Protein AF-A0A2D7MI62-F1 (afdb_monomer_lite)

Structure (mmCIF, N/CA/C/O backbone):
data_AF-A0A2D7MI62-F1
#
_entry.id   AF-A0A2D7MI62-F1
#
loop_
_atom_site.group_PDB
_atom_site.id
_atom_site.type_symbol
_atom_site.label_atom_id
_atom_site.label_alt_id
_atom_site.label_comp_id
_atom_site.label_asym_id
_atom_site.label_entity_id
_atom_site.label_seq_id
_atom_site.pdbx_PDB_ins_code
_atom_site.Cartn_x
_atom_site.Cartn_y
_atom_site.Cartn_z
_atom_site.occupancy
_atom_site.B_iso_or_equiv
_atom_site.auth_seq_id
_atom_site.auth_comp_id
_atom_site.auth_asym_id
_atom_site.auth_atom_id
_atom_site.pdbx_PDB_model_num
ATOM 1 N N . MET A 1 1 ? 7.549 -3.459 0.057 1.00 84.12 1 MET A N 1
ATOM 2 C CA . MET A 1 1 ? 6.154 -3.933 0.169 1.00 84.12 1 MET A CA 1
ATOM 3 C C . MET A 1 1 ? 5.365 -2.969 1.034 1.00 84.12 1 MET A C 1
ATOM 5 O O . MET A 1 1 ? 5.893 -2.497 2.030 1.00 84.12 1 MET A O 1
ATOM 9 N N . ILE A 1 2 ? 4.125 -2.670 0.665 1.00 87.31 2 ILE A N 1
ATOM 10 C CA . ILE A 1 2 ? 3.230 -1.796 1.426 1.00 87.31 2 ILE A CA 1
ATOM 11 C C . ILE A 1 2 ? 1.887 -2.499 1.558 1.00 87.31 2 ILE A C 1
ATOM 13 O O . ILE A 1 2 ? 1.362 -2.999 0.566 1.00 87.31 2 ILE A O 1
ATOM 17 N N . ARG A 1 3 ? 1.355 -2.565 2.777 1.00 91.69 3 ARG A N 1
ATOM 18 C CA . ARG A 1 3 ? 0.050 -3.156 3.072 1.00 91.69 3 ARG A CA 1
ATOM 19 C C . ARG A 1 3 ? -0.947 -2.050 3.372 1.00 91.69 3 ARG A C 1
ATOM 21 O O . ARG A 1 3 ? -0.690 -1.184 4.212 1.00 91.69 3 ARG A O 1
ATOM 28 N N . PHE A 1 4 ? -2.104 -2.135 2.734 1.00 93.25 4 PHE A N 1
ATOM 29 C CA . PHE A 1 4 ? -3.245 -1.250 2.914 1.00 93.25 4 PHE A CA 1
ATOM 30 C C . PHE A 1 4 ? -4.437 -2.068 3.388 1.00 93.25 4 PHE A C 1
ATOM 32 O O . PHE A 1 4 ? -4.632 -3.193 2.929 1.00 93.25 4 PHE A O 1
ATOM 39 N N . LYS A 1 5 ? -5.244 -1.483 4.270 1.00 95.50 5 LYS A N 1
ATOM 40 C CA . LYS A 1 5 ? -6.493 -2.083 4.728 1.00 95.50 5 LYS A CA 1
ATOM 41 C C . LYS A 1 5 ? -7.658 -1.184 4.326 1.00 95.50 5 LYS A C 1
ATOM 43 O O . LYS A 1 5 ? -8.025 -0.301 5.099 1.00 95.50 5 LYS A O 1
ATOM 48 N N . PRO A 1 6 ? -8.200 -1.310 3.104 1.00 96.19 6 PRO A N 1
ATOM 49 C CA . PRO A 1 6 ? -9.331 -0.496 2.680 1.00 96.19 6 PRO A CA 1
ATOM 50 C C . PRO A 1 6 ? -10.550 -0.753 3.560 1.00 96.19 6 PRO A C 1
ATOM 52 O O . PRO A 1 6 ? -10.753 -1.860 4.059 1.00 96.19 6 PRO A O 1
ATOM 55 N N . LYS A 1 7 ? -11.392 0.259 3.745 1.00 96.19 7 LYS A N 1
ATOM 56 C CA . LYS A 1 7 ? -12.731 0.061 4.302 1.00 96.19 7 LYS A CA 1
ATOM 57 C C . LYS A 1 7 ? -13.537 -0.842 3.356 1.00 96.19 7 LYS A C 1
ATOM 59 O O . LYS A 1 7 ? -13.374 -0.696 2.141 1.00 96.19 7 LYS A O 1
ATOM 64 N N . PRO A 1 8 ? -14.390 -1.754 3.856 1.00 94.94 8 PRO A N 1
ATOM 65 C CA . PRO A 1 8 ? -15.109 -2.704 3.005 1.00 94.94 8 PRO A CA 1
ATOM 66 C C . PRO A 1 8 ? -15.910 -2.030 1.881 1.00 94.94 8 PRO A C 1
ATOM 68 O O . PRO A 1 8 ? -15.883 -2.488 0.745 1.00 94.94 8 PRO A O 1
ATOM 71 N N . GLU A 1 9 ? -16.539 -0.888 2.163 1.00 96.06 9 GLU A N 1
ATOM 72 C CA . GLU A 1 9 ? -17.305 -0.084 1.201 1.00 96.06 9 GLU A CA 1
ATOM 73 C C . GLU A 1 9 ? -16.449 0.598 0.116 1.00 96.06 9 GLU A C 1
ATOM 75 O O . GLU A 1 9 ? -16.969 1.140 -0.860 1.00 96.06 9 GLU A O 1
ATOM 80 N N . HIS A 1 10 ? -15.130 0.596 0.286 1.00 95.88 10 HIS A N 1
ATOM 81 C CA . HIS A 1 10 ? -14.167 1.232 -0.605 1.00 95.88 10 HIS A CA 1
ATOM 82 C C . HIS A 1 10 ? -13.155 0.251 -1.195 1.00 95.88 10 HIS A C 1
ATOM 84 O O . HIS A 1 10 ? -12.302 0.684 -1.969 1.00 95.88 10 HIS A O 1
ATOM 90 N N . TYR A 1 11 ? -13.248 -1.040 -0.866 1.00 95.19 11 TYR A N 1
ATOM 91 C CA . TYR A 1 11 ? -12.254 -2.042 -1.242 1.00 95.19 11 TYR A CA 1
ATOM 92 C C . TYR A 1 11 ? -12.056 -2.122 -2.756 1.00 95.19 11 TYR A C 1
ATOM 94 O O . TYR A 1 11 ? -10.948 -1.897 -3.240 1.00 95.19 11 TYR A O 1
ATOM 102 N N . ASP A 1 12 ? -13.135 -2.352 -3.507 1.00 94.56 12 ASP A N 1
ATOM 103 C CA . ASP A 1 12 ? -13.064 -2.515 -4.963 1.00 94.56 12 ASP A CA 1
ATOM 104 C C . ASP A 1 12 ? -12.540 -1.255 -5.653 1.00 94.56 12 ASP A C 1
ATOM 106 O O . ASP A 1 12 ? -11.710 -1.327 -6.559 1.00 94.56 12 ASP A O 1
ATOM 110 N N . LYS A 1 13 ? -12.974 -0.083 -5.176 1.00 95.25 13 LYS A N 1
ATOM 111 C CA . LYS A 1 13 ? -12.503 1.204 -5.689 1.00 95.25 13 LYS A CA 1
ATOM 112 C C . LYS A 1 13 ? -11.015 1.402 -5.404 1.00 95.25 13 LYS A C 1
ATOM 114 O O . LYS A 1 13 ? -10.271 1.788 -6.295 1.00 95.25 13 LYS A O 1
ATOM 119 N N . PHE A 1 14 ? -10.570 1.124 -4.180 1.00 94.12 14 PHE A N 1
ATOM 120 C CA . PHE A 1 14 ? -9.163 1.260 -3.814 1.00 94.12 14 PHE A CA 1
ATOM 121 C C . PHE A 1 14 ? -8.283 0.301 -4.621 1.00 94.12 14 PHE A C 1
ATOM 123 O O . PHE A 1 14 ? -7.223 0.692 -5.102 1.00 94.12 14 PHE A O 1
ATOM 130 N N . LEU A 1 15 ? -8.725 -0.946 -4.805 1.00 93.62 15 LEU A N 1
ATOM 131 C CA . LEU A 1 15 ? -8.015 -1.917 -5.629 1.00 93.62 15 LEU A CA 1
ATOM 132 C C . LEU A 1 15 ? -7.923 -1.449 -7.088 1.00 93.62 15 LEU A C 1
ATOM 134 O O . LEU A 1 15 ? -6.845 -1.526 -7.674 1.00 93.62 15 LEU A O 1
ATOM 138 N N . ALA A 1 16 ? -9.011 -0.924 -7.657 1.00 93.81 16 ALA A N 1
ATOM 139 C CA . ALA A 1 16 ? -9.008 -0.362 -9.006 1.00 93.81 16 ALA A CA 1
ATOM 140 C C . ALA A 1 16 ? -8.012 0.802 -9.141 1.00 93.81 16 ALA A C 1
ATOM 142 O O . ALA A 1 16 ? -7.204 0.794 -10.067 1.00 93.81 16 ALA A O 1
ATOM 143 N N . ASP A 1 17 ? -7.990 1.731 -8.183 1.00 92.50 17 ASP A N 1
ATOM 144 C CA . ASP A 1 17 ? -7.037 2.844 -8.164 1.00 92.50 17 ASP A CA 1
ATOM 145 C C . ASP A 1 17 ? -5.576 2.353 -8.110 1.00 92.50 17 ASP A C 1
ATOM 147 O O . ASP A 1 17 ? -4.702 2.902 -8.781 1.00 92.50 17 ASP A O 1
ATOM 151 N N . VAL A 1 18 ? -5.293 1.304 -7.327 1.00 90.38 18 VAL A N 1
ATOM 152 C CA . VAL A 1 18 ? -3.959 0.678 -7.264 1.00 90.38 18 VAL A CA 1
ATOM 153 C C . VAL A 1 18 ? -3.585 0.038 -8.606 1.00 90.38 18 VAL A C 1
ATOM 155 O O . VAL A 1 18 ? -2.426 0.109 -9.024 1.00 90.38 18 VAL A O 1
ATOM 158 N N . LEU A 1 19 ? -4.532 -0.621 -9.279 1.00 89.81 19 LEU A N 1
ATOM 159 C CA . LEU A 1 19 ? -4.338 -1.216 -10.608 1.00 89.81 19 LEU A CA 1
ATOM 160 C C . LEU A 1 19 ? -4.142 -0.153 -11.698 1.00 89.81 19 LEU A C 1
ATOM 162 O O . LEU A 1 19 ? -3.358 -0.358 -12.623 1.00 89.81 19 LEU A O 1
ATOM 166 N N . GLU A 1 20 ? -4.794 0.997 -11.574 1.00 90.62 20 GLU A N 1
ATOM 167 C CA . GLU A 1 20 ? -4.605 2.126 -12.481 1.00 90.62 20 GLU A CA 1
ATOM 168 C C . GLU A 1 20 ? -3.224 2.776 -12.293 1.00 90.62 20 GLU A C 1
ATOM 170 O O . GLU A 1 20 ? -2.502 2.971 -13.269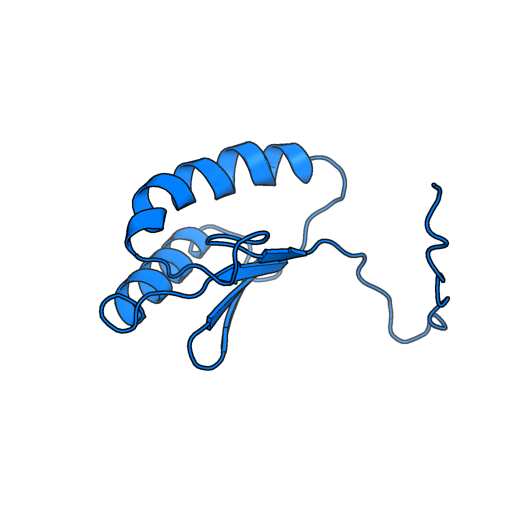 1.00 90.62 20 GLU A O 1
ATOM 175 N N . ASP A 1 21 ? -2.791 3.002 -11.048 1.00 84.75 21 ASP A N 1
ATOM 176 C CA . ASP A 1 21 ? -1.484 3.606 -10.726 1.00 84.75 21 ASP A CA 1
ATOM 177 C C . ASP A 1 21 ? -0.275 2.753 -11.176 1.00 84.75 21 ASP A C 1
ATOM 179 O O . ASP A 1 21 ? 0.854 3.239 -11.318 1.00 84.75 21 ASP A O 1
ATOM 183 N N . GLN A 1 22 ? -0.483 1.455 -11.414 1.00 80.69 22 GLN A N 1
ATOM 184 C CA . GLN A 1 22 ? 0.552 0.562 -11.943 1.00 80.69 22 GLN A CA 1
ATOM 185 C C . GLN A 1 22 ? 0.489 0.354 -13.462 1.00 80.69 22 GLN A C 1
ATOM 187 O O . GLN A 1 22 ? 1.408 -0.258 -13.998 1.00 80.69 22 GLN A O 1
ATOM 192 N N . ARG A 1 23 ? -0.525 0.884 -14.163 1.00 82.06 23 ARG A N 1
ATOM 193 C CA . ARG A 1 23 ? -0.755 0.637 -15.599 1.00 82.06 23 ARG A CA 1
ATOM 194 C C . ARG A 1 23 ? 0.444 0.980 -16.485 1.00 82.06 23 ARG A C 1
ATOM 196 O O . ARG A 1 23 ? 0.763 0.218 -17.391 1.00 82.06 23 ARG A O 1
ATOM 203 N N . ASP A 1 24 ? 1.104 2.099 -16.201 1.00 79.06 24 ASP A N 1
ATOM 204 C CA . ASP A 1 24 ? 2.247 2.596 -16.981 1.00 79.06 24 ASP A CA 1
ATOM 205 C C . ASP A 1 24 ? 3.604 2.214 -16.359 1.00 79.06 24 ASP A C 1
ATOM 207 O O . ASP A 1 24 ? 4.651 2.743 -16.740 1.00 79.06 24 ASP A O 1
ATOM 211 N N . LYS A 1 25 ? 3.610 1.339 -15.344 1.00 77.25 25 LYS A N 1
ATOM 212 C CA . LYS A 1 25 ? 4.834 0.864 -14.682 1.00 77.25 25 LYS A CA 1
ATOM 213 C C . LYS A 1 25 ? 5.297 -0.452 -15.306 1.00 77.25 25 LYS A C 1
ATOM 215 O O . LYS A 1 25 ? 4.509 -1.187 -15.891 1.00 77.25 25 LYS A O 1
ATOM 220 N N . ASP A 1 26 ? 6.584 -0.761 -15.152 1.00 80.12 26 ASP A N 1
ATOM 221 C CA . ASP A 1 26 ? 7.129 -2.035 -15.622 1.00 80.12 26 ASP A CA 1
ATOM 222 C C . ASP A 1 26 ? 6.447 -3.206 -14.877 1.00 80.12 26 ASP A C 1
ATOM 224 O O . ASP A 1 26 ? 6.543 -3.271 -13.640 1.00 80.12 26 ASP A O 1
ATOM 228 N N . PRO A 1 27 ? 5.786 -4.132 -15.603 1.00 77.75 27 PRO A N 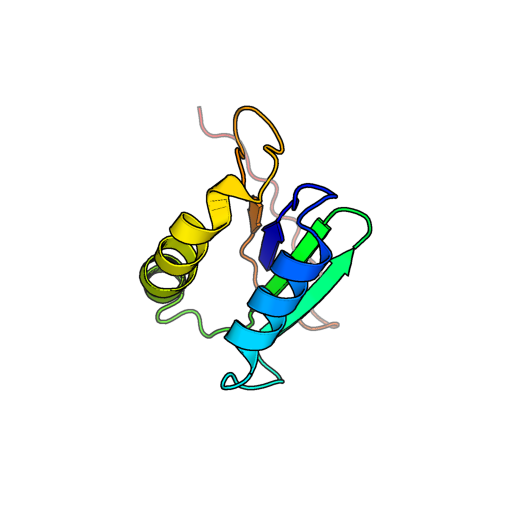1
ATOM 229 C CA . PRO A 1 27 ? 5.002 -5.221 -15.020 1.00 77.75 27 PRO A CA 1
ATOM 230 C C . PRO A 1 27 ? 5.839 -6.230 -14.220 1.00 77.75 27 PRO A C 1
ATOM 232 O O . PRO A 1 27 ? 5.284 -6.984 -13.428 1.00 77.75 27 PRO A O 1
ATOM 235 N N . ASN A 1 28 ? 7.165 -6.248 -14.386 1.00 81.38 28 ASN A N 1
ATOM 236 C CA . ASN A 1 28 ? 8.066 -7.128 -13.639 1.00 81.38 28 ASN A CA 1
ATOM 237 C C . ASN A 1 28 ? 8.562 -6.504 -12.328 1.00 81.38 28 ASN A C 1
ATOM 239 O O . ASN A 1 28 ? 9.230 -7.167 -11.536 1.00 81.38 28 ASN A O 1
ATOM 243 N N . THR A 1 29 ? 8.265 -5.225 -12.095 1.00 80.81 29 THR A N 1
ATOM 244 C CA . THR A 1 29 ? 8.816 -4.461 -10.966 1.00 80.81 29 THR A CA 1
ATOM 245 C C . THR A 1 29 ? 7.763 -4.038 -9.957 1.00 80.81 29 THR A C 1
ATOM 247 O O . THR A 1 29 ? 8.110 -3.610 -8.857 1.00 80.81 29 THR A O 1
ATOM 250 N N . ARG A 1 30 ? 6.472 -4.137 -10.286 1.00 84.06 30 ARG A N 1
ATOM 251 C CA . ARG A 1 30 ? 5.393 -3.718 -9.395 1.00 84.06 30 ARG A CA 1
ATOM 252 C C . ARG A 1 30 ? 4.202 -4.651 -9.515 1.00 84.06 30 ARG A C 1
ATOM 254 O O . ARG A 1 30 ? 3.717 -4.909 -10.605 1.00 84.06 30 ARG A O 1
ATOM 261 N N . PHE A 1 31 ? 3.729 -5.114 -8.368 1.00 86.19 31 PHE A N 1
ATOM 262 C CA . PHE A 1 31 ? 2.652 -6.080 -8.249 1.00 86.19 31 PHE A CA 1
ATOM 263 C C . PHE A 1 31 ? 1.653 -5.601 -7.203 1.00 86.19 31 PHE A C 1
ATOM 265 O O . PHE A 1 31 ? 2.045 -5.044 -6.172 1.00 86.19 31 PHE A O 1
ATOM 272 N N . ALA A 1 32 ? 0.374 -5.869 -7.438 1.00 89.88 32 ALA A N 1
ATOM 273 C CA . ALA A 1 32 ? -0.671 -5.749 -6.435 1.00 89.88 32 ALA A CA 1
ATOM 274 C C . ALA A 1 32 ? -1.268 -7.126 -6.140 1.00 89.88 32 ALA A C 1
ATOM 276 O O . ALA A 1 32 ? -1.535 -7.907 -7.051 1.00 89.88 32 ALA A O 1
ATOM 277 N N . ALA A 1 33 ? -1.482 -7.410 -4.862 1.00 89.31 33 ALA A N 1
ATOM 278 C CA . ALA A 1 33 ? -2.130 -8.619 -4.389 1.00 89.31 33 ALA A CA 1
ATOM 279 C C . ALA A 1 33 ? -3.346 -8.245 -3.540 1.00 89.31 33 ALA A C 1
ATOM 281 O O . ALA A 1 33 ? -3.239 -7.453 -2.602 1.00 89.31 33 ALA A O 1
ATOM 282 N N . ALA A 1 34 ? -4.491 -8.841 -3.863 1.00 92.69 34 ALA A N 1
ATOM 283 C CA . ALA A 1 34 ? -5.655 -8.859 -2.989 1.00 92.69 34 ALA A CA 1
ATOM 284 C C . ALA A 1 34 ? -5.483 -10.004 -1.981 1.00 92.69 34 ALA A C 1
ATOM 286 O O . ALA A 1 34 ? -5.299 -11.157 -2.378 1.00 92.69 34 ALA A O 1
ATOM 287 N N . ALA A 1 35 ? -5.506 -9.692 -0.687 1.00 91.56 35 ALA A N 1
ATOM 288 C CA . ALA A 1 35 ? -5.262 -10.650 0.386 1.00 91.56 35 ALA A CA 1
ATOM 289 C C . ALA A 1 35 ? -6.310 -10.480 1.493 1.00 91.56 35 ALA A C 1
ATOM 291 O O . ALA A 1 35 ? -6.097 -9.760 2.464 1.00 91.56 35 ALA A O 1
ATOM 292 N N . GLY A 1 36 ? -7.464 -11.137 1.342 1.00 93.00 36 GLY A N 1
ATOM 293 C CA . GLY A 1 36 ? -8.572 -10.989 2.288 1.00 93.00 36 GLY A CA 1
ATOM 294 C C . GLY A 1 36 ? -9.120 -9.561 2.287 1.00 93.00 36 GLY A C 1
ATOM 295 O O . GLY A 1 36 ? -9.568 -9.079 1.251 1.00 93.00 36 GLY A O 1
ATOM 296 N N . ASP A 1 37 ? -9.071 -8.890 3.437 1.00 93.31 37 ASP A N 1
ATOM 297 C CA . ASP A 1 37 ? -9.458 -7.484 3.606 1.00 93.31 37 ASP A CA 1
ATOM 298 C C . ASP A 1 37 ? -8.303 -6.497 3.345 1.00 93.31 37 ASP A C 1
ATOM 300 O O . ASP A 1 37 ? -8.465 -5.286 3.508 1.00 93.31 37 ASP A O 1
ATOM 304 N N . GLU A 1 38 ? -7.144 -6.993 2.907 1.00 93.31 38 GLU A N 1
ATOM 305 C CA . GLU A 1 38 ? -5.973 -6.185 2.588 1.00 93.31 38 GLU A CA 1
ATOM 306 C C . GLU A 1 38 ? -5.724 -6.083 1.079 1.00 93.31 38 GLU A C 1
ATOM 308 O O . GLU A 1 38 ? -6.037 -6.980 0.287 1.00 93.31 38 GLU A O 1
ATOM 313 N N . VAL A 1 39 ? -5.082 -4.980 0.699 1.00 93.62 39 VAL A N 1
ATOM 314 C CA . VAL A 1 39 ? -4.444 -4.790 -0.603 1.00 93.62 39 VAL A CA 1
ATOM 315 C C . VAL A 1 39 ? -2.955 -4.583 -0.357 1.00 93.62 39 VAL A C 1
ATOM 317 O O . VAL A 1 39 ? -2.551 -3.709 0.411 1.00 93.62 39 VAL A O 1
ATOM 320 N N . ILE A 1 40 ? -2.121 -5.399 -0.994 1.00 90.25 40 ILE A N 1
ATOM 321 C CA . ILE A 1 40 ? -0.671 -5.404 -0.800 1.00 90.25 40 ILE A CA 1
ATOM 322 C C . ILE A 1 40 ? -0.006 -4.979 -2.100 1.00 90.25 40 ILE A C 1
ATOM 324 O O . ILE A 1 40 ? -0.209 -5.600 -3.138 1.00 90.25 40 ILE A O 1
ATOM 328 N N . VAL A 1 41 ? 0.833 -3.949 -2.038 1.00 88.75 41 VAL A N 1
ATOM 329 C CA . VAL A 1 41 ? 1.663 -3.508 -3.160 1.00 88.75 41 VAL A CA 1
ATOM 330 C C . VAL A 1 41 ? 3.100 -3.950 -2.926 1.00 88.75 41 VAL A C 1
ATOM 332 O O . VAL A 1 41 ? 3.748 -3.573 -1.944 1.00 88.75 41 VAL A O 1
ATOM 335 N N . VAL A 1 42 ? 3.630 -4.739 -3.850 1.00 86.50 42 VAL A N 1
ATOM 336 C CA . VAL A 1 42 ? 5.033 -5.147 -3.882 1.00 86.50 42 VAL A CA 1
ATOM 337 C C . VAL A 1 42 ? 5.709 -4.374 -5.001 1.00 86.50 42 VAL A C 1
ATOM 339 O O . VAL A 1 42 ? 5.242 -4.380 -6.131 1.00 86.50 42 VAL A O 1
ATOM 342 N N . ALA A 1 43 ? 6.801 -3.687 -4.684 1.00 83.44 43 ALA A N 1
ATOM 343 C CA . ALA A 1 43 ? 7.627 -3.013 -5.671 1.00 83.44 43 ALA A CA 1
ATOM 344 C C . ALA A 1 43 ? 9.069 -3.489 -5.500 1.00 83.44 43 ALA A C 1
ATOM 346 O O . ALA A 1 43 ? 9.587 -3.474 -4.382 1.00 83.44 43 ALA A O 1
ATOM 347 N N . ILE A 1 44 ? 9.676 -3.915 -6.601 1.00 82.56 44 ILE A N 1
ATOM 348 C CA . ILE A 1 44 ? 11.081 -4.278 -6.739 1.00 82.56 44 ILE A CA 1
ATOM 349 C C . ILE A 1 44 ? 11.758 -3.086 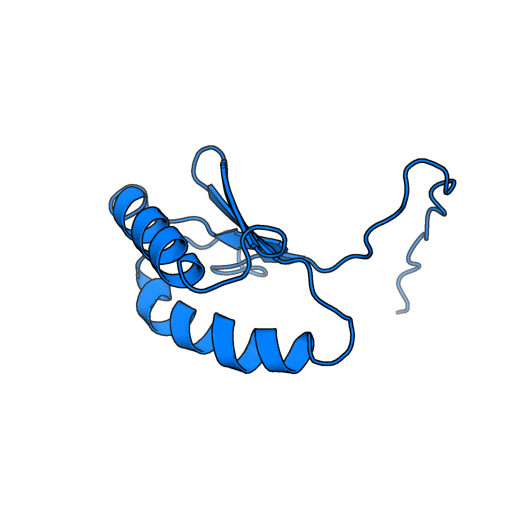-7.404 1.00 82.56 44 ILE A C 1
ATOM 351 O O . ILE A 1 44 ? 11.362 -2.673 -8.494 1.00 82.56 44 ILE A O 1
ATOM 355 N N . ARG A 1 45 ? 12.734 -2.485 -6.728 1.00 76.69 45 ARG A N 1
ATOM 356 C CA . ARG A 1 45 ? 13.475 -1.326 -7.230 1.00 76.69 45 ARG A CA 1
ATOM 357 C C . ARG A 1 45 ? 14.931 -1.436 -6.816 1.00 76.69 45 ARG A C 1
ATOM 359 O O . ARG A 1 45 ? 15.236 -2.111 -5.834 1.00 76.69 45 ARG A O 1
ATOM 366 N N . ASP A 1 46 ? 15.784 -0.753 -7.566 1.00 72.75 46 ASP A N 1
ATOM 367 C CA . ASP A 1 46 ? 17.167 -0.537 -7.168 1.00 72.75 46 ASP A CA 1
ATOM 368 C C . ASP A 1 46 ? 17.230 0.293 -5.872 1.00 72.75 46 ASP A C 1
ATOM 370 O O . ASP A 1 46 ? 16.329 1.088 -5.574 1.00 72.75 46 ASP A O 1
ATOM 374 N N . THR A 1 47 ? 18.272 0.062 -5.079 1.00 63.78 47 THR A N 1
ATOM 375 C CA . THR A 1 47 ? 18.554 0.779 -3.831 1.00 63.78 47 THR A CA 1
ATOM 376 C C . THR A 1 47 ? 18.729 2.281 -4.049 1.00 63.78 47 THR A C 1
ATOM 378 O O . THR A 1 47 ? 18.321 3.069 -3.188 1.00 63.78 47 THR A O 1
ATOM 381 N N . ASP A 1 48 ? 19.253 2.689 -5.206 1.00 58.09 48 ASP A N 1
ATOM 382 C CA . ASP A 1 48 ? 19.436 4.096 -5.542 1.00 58.09 48 ASP A CA 1
ATOM 383 C C . ASP A 1 48 ? 18.085 4.748 -5.891 1.00 58.09 48 ASP A C 1
ATOM 385 O O . ASP A 1 48 ? 17.511 4.568 -6.964 1.00 58.09 48 ASP A O 1
ATOM 389 N N . GLY A 1 49 ? 17.545 5.523 -4.942 1.00 58.81 49 GLY A N 1
ATOM 390 C CA . GLY A 1 49 ? 16.299 6.285 -5.111 1.00 58.81 49 GLY A CA 1
ATOM 391 C C . GLY A 1 49 ? 15.056 5.682 -4.446 1.00 58.81 49 GLY A C 1
ATOM 392 O O . GLY A 1 49 ? 13.951 6.197 -4.650 1.00 58.81 49 GLY A O 1
ATOM 393 N N . PHE A 1 50 ? 15.209 4.639 -3.620 1.00 63.12 50 PHE A N 1
ATOM 394 C CA . PHE A 1 50 ? 14.106 4.012 -2.878 1.00 63.12 50 PHE A CA 1
ATOM 395 C C . PHE A 1 50 ? 13.378 4.997 -1.950 1.00 63.12 50 PHE A C 1
ATOM 397 O O . PHE A 1 50 ? 12.158 5.140 -2.035 1.00 63.12 50 PHE A O 1
ATOM 404 N N . GLU A 1 51 ? 14.113 5.724 -1.103 1.00 61.12 51 GLU A N 1
ATOM 405 C CA . GLU A 1 51 ? 13.511 6.654 -0.138 1.00 61.12 51 GLU A CA 1
ATOM 406 C C . GLU A 1 51 ? 12.817 7.842 -0.813 1.00 61.12 51 GLU A C 1
ATOM 408 O O . GLU A 1 51 ? 11.732 8.245 -0.394 1.00 61.12 51 GLU A O 1
ATOM 413 N N . GLN A 1 52 ? 13.419 8.375 -1.879 1.00 60.09 52 GLN A N 1
ATOM 414 C CA . GLN A 1 52 ? 12.866 9.472 -2.676 1.00 60.09 52 GLN A CA 1
ATOM 415 C C . GLN A 1 52 ? 11.574 9.027 -3.381 1.00 60.09 52 GLN A C 1
ATOM 417 O O . GLN A 1 52 ? 10.547 9.689 -3.283 1.00 60.09 52 GLN A O 1
ATOM 422 N N . SER A 1 53 ? 11.585 7.846 -4.006 1.00 60.25 53 SER A N 1
ATOM 423 C CA . SER A 1 53 ? 10.414 7.291 -4.701 1.00 60.25 53 SER A CA 1
ATOM 424 C C . SER A 1 53 ? 9.264 6.950 -3.749 1.00 60.25 53 SER A C 1
ATOM 426 O O . SER A 1 53 ? 8.095 7.103 -4.109 1.00 60.25 53 SER A O 1
ATOM 428 N N . LEU A 1 54 ? 9.579 6.486 -2.534 1.00 62.00 54 LEU A N 1
ATOM 429 C CA . LEU A 1 54 ? 8.584 6.265 -1.485 1.00 62.00 54 LEU A CA 1
ATOM 430 C C . LEU A 1 54 ? 7.954 7.578 -1.021 1.00 62.00 54 LEU A C 1
ATOM 432 O O . LEU A 1 54 ? 6.736 7.640 -0.856 1.00 62.00 54 LEU A O 1
ATOM 436 N N . LYS A 1 55 ? 8.768 8.619 -0.823 1.00 60.75 55 LYS A N 1
ATOM 437 C CA . LYS A 1 55 ? 8.283 9.924 -0.371 1.00 60.75 55 LYS A CA 1
ATOM 438 C C . LYS A 1 55 ? 7.450 10.628 -1.439 1.00 60.75 55 LYS A C 1
ATOM 440 O O . LYS A 1 55 ? 6.344 11.057 -1.139 1.00 60.75 55 LYS A O 1
ATOM 445 N N . ASP A 1 56 ? 7.928 10.688 -2.677 1.00 60.47 56 ASP A N 1
ATOM 446 C CA . ASP A 1 56 ? 7.309 11.533 -3.703 1.00 60.47 56 ASP A CA 1
ATOM 447 C C . ASP A 1 56 ? 6.098 10.869 -4.376 1.00 60.47 56 ASP A C 1
ATOM 449 O O . ASP A 1 56 ? 5.111 11.540 -4.684 1.00 60.47 56 ASP A O 1
ATOM 453 N N . GLY A 1 57 ? 6.146 9.550 -4.591 1.00 61.47 57 GLY A N 1
ATOM 454 C CA . GLY A 1 57 ? 5.101 8.824 -5.315 1.00 61.47 57 GLY A CA 1
ATOM 455 C C . GLY A 1 57 ? 4.019 8.236 -4.416 1.00 61.47 57 GLY A C 1
ATOM 456 O O . GLY A 1 57 ? 2.833 8.370 -4.705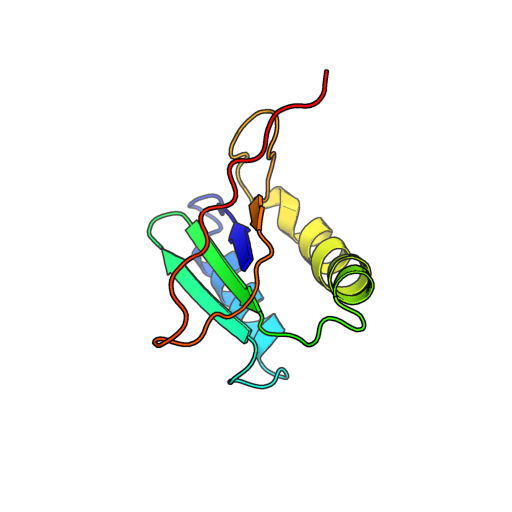 1.00 61.47 57 GLY A O 1
ATOM 457 N N . VAL A 1 58 ? 4.413 7.576 -3.321 1.00 66.00 58 VAL A N 1
ATOM 458 C CA . VAL A 1 58 ? 3.455 6.847 -2.479 1.00 66.00 58 VAL A CA 1
ATOM 459 C C . VAL A 1 58 ? 2.723 7.785 -1.527 1.00 66.00 58 VAL A C 1
ATOM 461 O O . VAL A 1 58 ? 1.511 7.662 -1.419 1.00 66.00 58 VAL A O 1
ATOM 464 N N . LEU A 1 59 ? 3.403 8.724 -0.856 1.00 62.19 59 LEU A N 1
ATOM 465 C CA . LEU A 1 59 ? 2.743 9.580 0.144 1.00 62.19 59 LEU A CA 1
ATOM 466 C C . LEU A 1 59 ? 1.708 10.522 -0.482 1.00 62.19 59 LEU A C 1
ATOM 468 O O . LEU A 1 59 ? 0.584 10.581 0.006 1.00 62.19 59 LEU A O 1
ATOM 472 N N . ASN A 1 60 ? 2.050 11.184 -1.592 1.00 70.88 60 ASN A N 1
ATOM 473 C CA . ASN A 1 60 ? 1.143 12.130 -2.250 1.00 70.88 60 ASN A CA 1
ATOM 474 C C . ASN A 1 60 ? -0.110 11.438 -2.810 1.00 70.88 60 ASN A C 1
ATOM 476 O O . ASN A 1 60 ? -1.222 11.908 -2.605 1.00 70.88 60 ASN A O 1
ATOM 480 N N . TRP A 1 61 ? 0.051 10.286 -3.469 1.00 81.38 61 TRP A N 1
ATOM 481 C CA . TRP A 1 61 ? -1.079 9.509 -3.997 1.00 81.38 61 TRP A CA 1
ATOM 482 C C . TRP A 1 61 ? -1.947 8.893 -2.886 1.00 81.38 61 TRP A C 1
ATOM 484 O O . TRP A 1 61 ? -3.155 8.693 -3.065 1.00 81.38 61 TRP A O 1
ATOM 494 N N . LEU A 1 62 ? -1.332 8.586 -1.739 1.00 81.56 62 LEU A N 1
ATOM 495 C CA . LEU A 1 62 ? -1.996 7.978 -0.594 1.00 81.56 62 LEU A CA 1
ATOM 496 C C . LEU A 1 62 ? -2.807 8.984 0.217 1.00 81.56 62 LEU A C 1
ATOM 498 O O . LEU A 1 62 ? -3.823 8.590 0.779 1.00 81.56 62 LEU A O 1
ATOM 502 N N . ASP A 1 63 ? -2.401 10.249 0.293 1.00 82.50 63 ASP A N 1
ATOM 503 C CA . ASP A 1 63 ? -3.112 11.240 1.106 1.00 82.50 63 ASP A CA 1
ATOM 504 C C . ASP A 1 63 ? -4.556 11.463 0.625 1.00 82.50 63 ASP A C 1
ATOM 506 O O . ASP A 1 63 ? -5.469 11.470 1.455 1.00 82.50 63 ASP A O 1
ATOM 510 N N . ASP A 1 64 ? -4.800 11.464 -0.689 1.00 87.00 64 ASP A N 1
ATOM 511 C CA . ASP A 1 64 ? -6.157 11.519 -1.265 1.00 87.00 64 ASP A CA 1
ATOM 512 C C . ASP A 1 64 ? -6.999 10.269 -0.949 1.00 87.00 64 ASP A C 1
ATOM 514 O O . ASP A 1 64 ? -8.231 10.308 -0.916 1.00 87.00 64 ASP A O 1
ATOM 518 N N . ARG A 1 65 ? -6.334 9.135 -0.710 1.00 89.00 65 ARG A N 1
ATOM 519 C CA . ARG A 1 65 ? -6.962 7.819 -0.505 1.00 89.00 65 ARG A CA 1
ATOM 520 C C . ARG A 1 65 ? -6.985 7.389 0.952 1.00 89.00 65 ARG A C 1
ATOM 522 O O . ARG A 1 65 ? -7.666 6.424 1.294 1.00 89.00 65 ARG A O 1
ATOM 529 N N . ARG A 1 66 ? -6.315 8.127 1.836 1.00 88.81 66 ARG A N 1
ATOM 530 C CA . ARG A 1 66 ? -6.268 7.873 3.277 1.00 88.81 66 ARG A CA 1
ATOM 531 C C . ARG A 1 66 ? -7.665 7.776 3.907 1.00 88.81 66 ARG A C 1
ATOM 533 O O . ARG A 1 66 ? -7.855 6.870 4.716 1.00 88.81 66 ARG A O 1
ATOM 540 N N . PRO A 1 67 ? -8.676 8.584 3.515 1.00 91.38 67 PRO A N 1
ATOM 541 C CA . PRO A 1 67 ? -10.037 8.444 4.042 1.00 91.38 67 PRO A CA 1
ATOM 542 C C . PRO A 1 67 ? -10.708 7.099 3.718 1.00 91.38 67 PRO A C 1
ATOM 544 O O . PRO A 1 67 ? -11.648 6.704 4.413 1.00 91.38 67 PRO A O 1
ATOM 547 N N . MET A 1 68 ? -10.240 6.398 2.680 1.00 93.50 68 MET A N 1
ATOM 548 C CA . MET A 1 68 ? -10.744 5.085 2.265 1.00 93.50 68 MET A CA 1
ATOM 549 C C . MET A 1 68 ? -10.111 3.933 3.052 1.00 93.50 68 MET A C 1
ATOM 551 O O . MET A 1 68 ? -10.549 2.795 2.904 1.00 93.50 68 MET A O 1
ATOM 555 N N . LEU A 1 69 ? -9.094 4.203 3.874 1.00 93.69 69 LEU A N 1
ATOM 556 C CA . LEU A 1 69 ? -8.349 3.195 4.621 1.00 93.69 69 LEU A CA 1
ATOM 557 C C . LE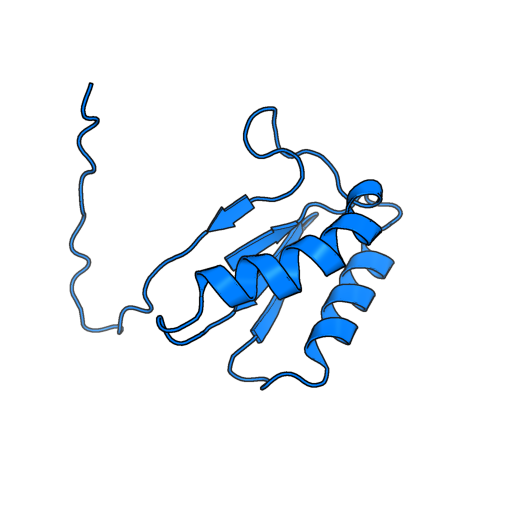U A 1 69 ? -8.825 3.093 6.073 1.00 93.69 69 LEU A C 1
ATOM 559 O O . LEU A 1 69 ? -9.320 4.050 6.667 1.00 93.69 69 LEU A O 1
ATOM 563 N N . GLN A 1 70 ? -8.661 1.903 6.634 1.00 94.31 70 GLN A N 1
ATOM 564 C CA . GLN A 1 70 ? -8.794 1.606 8.052 1.00 94.31 70 GLN A CA 1
ATOM 565 C C . GLN A 1 70 ? -7.432 1.748 8.734 1.00 94.31 70 GLN A C 1
ATOM 567 O O . GLN A 1 70 ? -6.387 1.542 8.112 1.00 94.31 70 GLN A O 1
ATOM 572 N N . GLU A 1 71 ? -7.444 2.058 10.028 1.00 92.75 71 GLU A N 1
ATOM 573 C CA . GLU A 1 71 ? -6.241 1.953 10.846 1.00 92.75 71 GLU A CA 1
ATOM 574 C C . GLU A 1 71 ? -5.987 0.489 11.231 1.00 92.75 71 GLU A C 1
ATOM 576 O O . GLU A 1 71 ? -6.908 -0.236 11.603 1.00 92.75 71 GLU A O 1
ATOM 581 N N . TYR A 1 72 ? -4.730 0.060 11.154 1.00 87.38 72 TYR A N 1
ATOM 582 C CA . TYR A 1 72 ? -4.257 -1.217 11.676 1.00 87.38 72 TYR A CA 1
ATOM 583 C C . TYR A 1 72 ? -4.196 -1.192 13.203 1.00 87.38 72 TYR A C 1
ATOM 585 O O . TYR A 1 72 ? -4.755 -2.062 13.865 1.00 87.38 72 TYR A O 1
ATOM 593 N N . ASP A 1 73 ? -3.508 -0.186 13.748 1.00 89.94 73 ASP A N 1
ATOM 594 C CA . ASP A 1 73 ? -3.289 0.022 15.177 1.00 89.94 73 ASP A CA 1
ATOM 595 C C . ASP A 1 73 ? -2.745 1.444 15.439 1.00 89.94 73 ASP A C 1
ATOM 597 O O . ASP A 1 73 ? -2.526 2.236 14.514 1.00 89.94 73 ASP A O 1
ATOM 601 N N . SER A 1 74 ? -2.514 1.778 16.713 1.00 84.81 74 SER A N 1
ATOM 602 C CA . SER A 1 74 ? -2.033 3.099 17.139 1.00 84.81 74 SER A CA 1
ATOM 603 C C . SER A 1 74 ? -0.638 3.466 16.621 1.00 84.81 74 SER A C 1
ATOM 605 O O . SER A 1 74 ? -0.307 4.649 16.587 1.00 84.81 74 SER A O 1
ATOM 607 N N . VAL A 1 75 ? 0.177 2.481 16.238 1.00 86.69 75 VAL A N 1
ATOM 608 C CA . VAL A 1 75 ? 1.550 2.660 15.752 1.00 86.69 75 VAL A CA 1
ATOM 609 C C . VAL A 1 75 ? 1.564 2.745 14.227 1.00 86.69 75 VAL A C 1
ATOM 611 O O . VAL A 1 75 ? 2.046 3.725 13.666 1.00 86.69 75 VAL A O 1
ATOM 614 N N . ASN A 1 76 ? 0.998 1.747 13.550 1.00 81.25 76 ASN A N 1
ATOM 615 C CA . ASN A 1 76 ? 1.034 1.622 12.093 1.00 81.25 76 ASN A CA 1
ATOM 616 C C . ASN A 1 76 ? 0.015 2.525 11.380 1.00 81.25 76 ASN A C 1
ATOM 618 O O . ASN A 1 76 ? 0.174 2.838 10.197 1.00 81.25 76 ASN A O 1
ATOM 622 N N . ARG A 1 77 ? -1.029 2.988 12.083 1.00 89.50 77 ARG A N 1
ATOM 623 C CA . ARG A 1 77 ? -2.079 3.855 11.523 1.00 89.50 77 ARG A CA 1
ATOM 624 C C . ARG A 1 77 ? -2.643 3.212 10.246 1.00 89.50 77 ARG A C 1
ATOM 626 O O . ARG A 1 77 ? -3.071 2.071 10.303 1.00 89.50 77 ARG A O 1
ATOM 633 N N . HIS A 1 78 ? -2.641 3.889 9.099 1.00 86.94 78 HIS A N 1
ATOM 634 C CA . HIS A 1 78 ? -3.340 3.437 7.884 1.00 86.94 78 HIS A CA 1
ATOM 635 C C . HIS A 1 78 ? -2.495 2.568 6.933 1.00 86.94 78 HIS A C 1
ATOM 637 O O . HIS A 1 78 ? -3.009 2.077 5.927 1.00 86.94 78 HIS A O 1
ATOM 643 N N . THR A 1 79 ? -1.202 2.379 7.212 1.00 87.19 79 THR A N 1
ATOM 644 C CA . THR A 1 79 ? -0.272 1.748 6.262 1.00 87.19 79 THR A CA 1
ATOM 645 C C . THR A 1 79 ? 0.872 1.053 6.969 1.00 87.19 79 THR A C 1
ATOM 647 O O . THR A 1 79 ? 1.529 1.653 7.812 1.00 87.19 79 THR A O 1
ATOM 650 N N . ILE A 1 80 ? 1.193 -0.167 6.536 1.00 88.19 80 ILE A N 1
ATOM 651 C CA . ILE A 1 80 ? 2.400 -0.875 6.976 1.00 88.19 80 ILE A CA 1
ATOM 652 C C . ILE A 1 80 ? 3.368 -0.942 5.797 1.00 88.19 80 ILE A C 1
ATOM 654 O O . ILE A 1 80 ? 3.091 -1.612 4.801 1.00 88.19 80 ILE A O 1
ATOM 658 N N . ALA A 1 81 ? 4.505 -0.256 5.904 1.00 84.62 81 ALA A N 1
ATOM 659 C CA . ALA A 1 81 ? 5.576 -0.305 4.914 1.00 84.62 81 ALA A CA 1
ATOM 660 C C . ALA A 1 81 ? 6.706 -1.224 5.396 1.00 84.62 81 ALA A C 1
ATOM 662 O O . ALA A 1 81 ? 7.201 -1.091 6.511 1.00 84.62 81 ALA A O 1
ATOM 663 N N . LEU A 1 82 ? 7.114 -2.158 4.539 1.00 84.31 82 LEU A N 1
ATOM 664 C CA . LEU A 1 82 ? 8.178 -3.126 4.788 1.00 84.31 82 LEU A CA 1
ATOM 665 C C . LEU A 1 82 ? 9.181 -3.082 3.633 1.00 84.31 82 LEU A C 1
ATOM 667 O O . LEU A 1 82 ? 8.802 -3.241 2.469 1.00 84.31 82 LEU A O 1
ATOM 671 N N . SER A 1 83 ? 10.456 -2.885 3.945 1.00 80.38 83 SER A N 1
ATOM 672 C CA . SER A 1 83 ? 11.573 -3.015 3.005 1.00 80.38 83 SER A CA 1
ATOM 673 C C . SER A 1 83 ? 12.348 -4.305 3.279 1.00 80.38 83 SER A C 1
ATOM 675 O O . SER A 1 83 ? 12.259 -4.888 4.358 1.00 80.38 83 SER A O 1
ATOM 677 N N . GLY A 1 84 ? 13.076 -4.784 2.276 1.00 80.94 84 GLY A N 1
ATOM 678 C CA . GLY A 1 84 ? 13.890 -5.986 2.385 1.00 80.94 84 GLY A CA 1
ATOM 679 C C . GLY A 1 84 ? 14.660 -6.241 1.099 1.00 80.94 84 GLY A C 1
ATOM 680 O O . GLY A 1 84 ? 14.339 -5.667 0.058 1.00 80.94 84 GLY A O 1
ATOM 681 N N . ASN A 1 85 ? 15.661 -7.111 1.187 1.00 82.00 85 ASN A N 1
ATOM 682 C CA . ASN A 1 85 ? 16.457 -7.527 0.040 1.00 82.00 85 ASN A CA 1
ATOM 683 C C . ASN A 1 85 ? 15.833 -8.765 -0.599 1.00 82.00 85 ASN A C 1
ATOM 685 O O . ASN A 1 85 ? 15.339 -9.653 0.101 1.00 82.00 85 ASN A O 1
ATOM 689 N N . LEU A 1 86 ? 15.877 -8.834 -1.928 1.00 77.31 86 LEU A N 1
ATOM 690 C CA . LEU A 1 86 ? 15.634 -10.089 -2.624 1.00 77.31 86 LEU A CA 1
ATOM 691 C C . LEU A 1 86 ? 16.833 -11.001 -2.365 1.00 77.31 86 LEU A C 1
ATOM 693 O O . LEU A 1 86 ? 17.970 -10.607 -2.602 1.00 77.31 86 LEU A O 1
ATOM 697 N N . VAL A 1 87 ? 16.564 -12.194 -1.845 1.00 80.00 87 VAL A N 1
ATOM 698 C CA . VAL A 1 87 ? 17.584 -13.199 -1.536 1.00 80.00 87 VAL A CA 1
ATOM 699 C C . VAL A 1 87 ? 17.392 -14.359 -2.501 1.00 80.00 87 VAL A C 1
ATOM 701 O O . VAL A 1 87 ? 16.271 -14.846 -2.676 1.00 80.00 87 VAL A O 1
ATOM 704 N N . GLU A 1 88 ? 18.465 -14.796 -3.154 1.00 78.31 88 GLU A N 1
ATOM 705 C CA . GLU A 1 88 ? 18.391 -15.917 -4.085 1.00 78.31 88 GLU A CA 1
ATOM 706 C C . GLU A 1 88 ? 18.263 -17.249 -3.332 1.00 78.31 88 GLU A C 1
ATOM 708 O O . GLU A 1 88 ? 18.788 -17.432 -2.235 1.00 78.31 88 GLU A O 1
ATOM 713 N N . LYS A 1 89 ? 17.588 -18.225 -3.954 1.00 66.75 89 LYS A N 1
ATOM 714 C CA . LYS A 1 89 ? 17.229 -19.537 -3.374 1.00 66.75 89 LYS A CA 1
ATOM 715 C C . LYS A 1 89 ? 18.412 -20.332 -2.778 1.00 66.75 89 LYS A C 1
ATOM 717 O O . LYS A 1 89 ? 18.182 -21.280 -2.031 1.00 66.75 89 LYS A O 1
ATOM 722 N N . ASN A 1 90 ? 19.652 -19.966 -3.105 1.00 58.41 90 ASN A N 1
ATOM 723 C CA . ASN A 1 90 ? 20.874 -20.658 -2.691 1.00 58.41 90 ASN A CA 1
ATOM 724 C C . ASN A 1 90 ? 21.676 -19.934 -1.593 1.00 58.41 90 ASN A C 1
ATOM 726 O O . ASN A 1 90 ? 22.691 -20.471 -1.146 1.00 58.41 90 ASN A O 1
ATOM 730 N N . GLU A 1 91 ? 21.246 -18.763 -1.121 1.00 54.84 91 GLU A N 1
ATOM 731 C CA . GLU A 1 91 ? 21.858 -18.130 0.048 1.00 54.84 91 GLU A CA 1
ATOM 732 C C . GLU A 1 91 ? 21.225 -18.665 1.336 1.00 54.84 91 GLU A C 1
ATOM 734 O O . GLU A 1 91 ? 20.012 -18.607 1.545 1.00 54.84 91 GLU A O 1
ATOM 739 N N . LYS A 1 92 ? 22.058 -19.212 2.231 1.00 49.12 92 LYS A N 1
ATOM 740 C CA . LYS A 1 92 ? 21.611 -19.581 3.579 1.00 49.12 92 LYS A CA 1
ATOM 741 C C . LYS A 1 92 ? 21.081 -18.319 4.274 1.00 49.12 92 LYS A C 1
ATOM 743 O O . LYS A 1 92 ? 21.832 -17.345 4.345 1.00 49.12 92 LYS A O 1
ATOM 748 N N . PRO A 1 93 ? 19.863 -18.330 4.845 1.00 49.41 93 PRO A N 1
ATOM 749 C CA . PRO A 1 93 ? 19.364 -17.187 5.596 1.00 49.41 93 PRO A CA 1
ATOM 750 C C . PRO A 1 93 ? 20.295 -16.925 6.785 1.00 49.41 93 PRO A C 1
ATOM 752 O O . PRO A 1 93 ? 20.391 -17.738 7.707 1.00 49.41 93 PRO A O 1
ATOM 755 N N . GLN A 1 94 ? 21.012 -15.801 6.760 1.00 51.00 94 GLN A N 1
ATOM 756 C CA . GLN A 1 94 ? 21.685 -15.293 7.948 1.00 51.00 94 GLN A CA 1
ATOM 757 C C . GLN A 1 94 ? 20.616 -14.654 8.831 1.00 51.00 94 GLN A C 1
ATOM 759 O O . GLN A 1 94 ? 20.115 -13.567 8.555 1.00 51.00 94 GLN A O 1
ATOM 764 N N . PHE A 1 95 ? 20.222 -15.365 9.883 1.00 39.75 95 PHE A N 1
ATOM 765 C CA . PHE A 1 95 ? 19.358 -14.815 10.917 1.00 39.75 95 PHE A CA 1
ATOM 766 C C . PHE A 1 95 ? 20.109 -13.693 11.641 1.00 39.75 95 PHE A C 1
ATOM 768 O O . PHE A 1 95 ? 20.990 -13.953 12.461 1.00 39.75 95 PHE A O 1
ATOM 775 N N . PHE A 1 96 ? 19.758 -12.442 11.353 1.00 41.38 96 PHE A N 1
ATOM 776 C CA . PHE A 1 96 ? 20.187 -11.308 12.162 1.00 41.38 96 PHE A CA 1
ATOM 777 C C . PHE A 1 96 ? 19.253 -11.185 13.365 1.00 41.38 96 PHE A C 1
ATOM 779 O O . PHE A 1 96 ? 18.097 -10.785 13.245 1.00 41.38 96 PHE A O 1
ATOM 786 N N . VAL A 1 97 ? 19.761 -11.540 14.545 1.00 40.41 97 VAL A N 1
ATOM 787 C CA . VAL A 1 97 ? 19.126 -11.191 15.819 1.00 40.41 97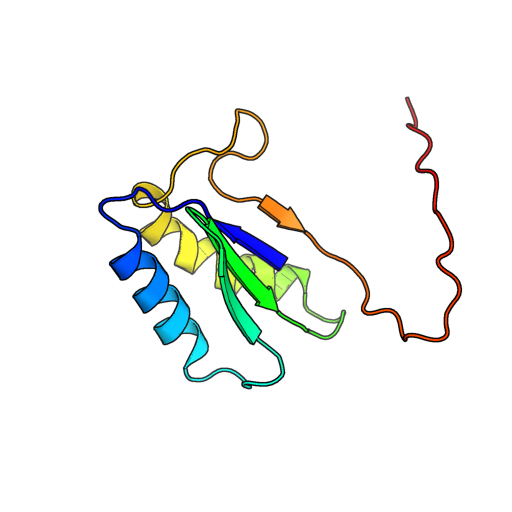 VAL A CA 1
ATOM 788 C C . VAL A 1 97 ? 19.421 -9.714 16.073 1.00 40.41 97 VAL A C 1
ATOM 790 O O . VAL A 1 97 ? 20.536 -9.363 16.464 1.00 40.41 97 VAL A O 1
ATOM 793 N N . ALA A 1 98 ? 18.441 -8.842 15.837 1.00 37.44 98 ALA A N 1
ATOM 794 C CA . ALA A 1 98 ? 18.525 -7.454 16.268 1.00 37.44 98 ALA A CA 1
ATOM 795 C C . ALA A 1 98 ? 18.549 -7.427 17.804 1.00 37.44 98 ALA A C 1
ATOM 797 O O . ALA A 1 98 ? 17.559 -7.752 18.460 1.00 37.44 98 ALA A O 1
ATOM 798 N N . ARG A 1 99 ? 19.702 -7.090 18.393 1.00 38.88 99 ARG A N 1
ATOM 799 C CA . ARG A 1 99 ? 19.760 -6.734 19.813 1.00 38.88 99 ARG A CA 1
ATOM 800 C C . ARG A 1 99 ? 19.227 -5.313 19.947 1.00 38.88 99 ARG A C 1
ATOM 802 O O . ARG A 1 99 ? 19.750 -4.411 19.300 1.00 38.88 99 ARG A O 1
ATOM 809 N N . ASN A 1 100 ? 18.216 -5.132 20.791 1.00 37.12 100 ASN A N 1
ATOM 810 C CA . ASN A 1 100 ? 17.789 -3.810 21.235 1.00 37.12 100 ASN A CA 1
ATOM 811 C C . ASN A 1 100 ? 18.983 -3.099 21.885 1.00 37.12 100 ASN A C 1
ATOM 813 O O . ASN A 1 100 ? 19.529 -3.590 22.875 1.00 37.12 100 ASN A O 1
ATOM 817 N N . CYS A 1 101 ? 19.383 -1.961 21.325 1.00 38.16 101 CYS A N 1
ATOM 818 C CA . CYS A 1 101 ? 20.207 -0.995 22.037 1.00 38.16 101 CYS A CA 1
ATOM 819 C C . CYS A 1 101 ? 19.267 -0.082 22.829 1.00 38.16 101 CYS A C 1
ATOM 821 O O . CYS A 1 101 ? 18.294 0.429 22.275 1.00 38.16 101 CYS A O 1
ATOM 823 N N . ASN A 1 102 ? 19.557 0.017 24.125 1.00 45.47 102 ASN A N 1
ATOM 824 C CA . ASN A 1 102 ? 18.869 0.827 25.130 1.00 45.47 102 ASN A CA 1
ATOM 825 C C . ASN A 1 102 ? 19.093 2.324 24.889 1.00 45.47 102 ASN A C 1
ATOM 827 O O . ASN A 1 102 ? 20.231 2.666 24.488 1.00 45.47 102 ASN A O 1
#

pLDDT: mean 78.39, std 16.61, range [37.12, 96.19]

Sequence (102 aa):
MIRFKPKPEHYDKFLADVLEDQRDKDPNTRFAAAAGDEVIVVAIRDTDGFEQSLKDGVLNWLDDRRPMLQEYDSVNRHTIALSGNLVEKNEKPQFFVARNCN

Secondary structure (DSSP, 8-state):
-EEE-B-GGGHHHHHHHHHHHTTTS-TTTEEEEEETTEEEEEE---STTHHHHIIIIIIHHHHTTGGGBPP--TTTTTEEE-------TTS-------PPP-

Radius of gyration: 15.55 Å; chains: 1; bounding box: 39×33×42 Å

Foldseek 3Di:
DKKFQFDPVCQVVVVVVQVVLCVPPDPVAWDWDDDPRMIDIGGHDDPVCPVVCCVPPVPVSCVVVLVRTQQPDPPQGGMDDDDDDDDDPPDDDPDDDDDDDD